Protein AF-A0A536AJM5-F1 (afdb_monomer_lite)

Structure (mmCIF, N/CA/C/O backbone):
data_AF-A0A536AJM5-F1
#
_entry.id   AF-A0A536AJM5-F1
#
loop_
_atom_site.group_PDB
_atom_site.id
_atom_site.type_symbol
_atom_site.label_atom_id
_atom_site.label_alt_id
_atom_site.label_comp_id
_atom_site.label_asym_id
_atom_site.label_entity_id
_atom_site.label_seq_id
_atom_site.pdbx_PDB_ins_code
_atom_site.Cartn_x
_atom_site.Cartn_y
_atom_site.Cartn_z
_atom_site.occupancy
_atom_site.B_iso_or_equiv
_atom_site.auth_seq_id
_atom_site.auth_comp_id
_atom_site.auth_asym_id
_atom_site.auth_atom_id
_atom_site.pdbx_PDB_model_num
ATOM 1 N N . LEU A 1 1 ? -5.169 13.215 3.869 1.00 59.53 1 LEU A N 1
ATOM 2 C CA . LEU A 1 1 ? -5.660 11.965 4.501 1.00 59.53 1 LEU A CA 1
ATOM 3 C C . LEU A 1 1 ? -6.184 12.141 5.947 1.00 59.53 1 LEU A C 1
ATOM 5 O O . LEU A 1 1 ? -5.939 11.285 6.781 1.00 59.53 1 LEU A O 1
ATOM 9 N N . ASN A 1 2 ? -6.942 13.195 6.289 1.00 57.56 2 ASN A N 1
ATOM 10 C CA . ASN A 1 2 ? -7.281 13.469 7.707 1.00 57.56 2 ASN A CA 1
ATOM 11 C C . ASN A 1 2 ? -8.685 13.028 8.166 1.00 57.56 2 ASN A C 1
ATOM 13 O O . ASN A 1 2 ? -9.064 13.339 9.290 1.00 57.56 2 ASN A O 1
ATOM 17 N N . TYR A 1 3 ? -9.470 12.334 7.334 1.00 71.31 3 TYR A N 1
ATOM 18 C CA . TYR A 1 3 ? -10.888 12.080 7.646 1.00 71.31 3 TYR A CA 1
ATOM 19 C C . TYR A 1 3 ? -11.235 10.610 7.917 1.00 71.31 3 TYR A C 1
ATOM 21 O O . TYR A 1 3 ? -12.223 10.349 8.594 1.00 71.31 3 TYR A O 1
ATOM 29 N N . ILE A 1 4 ? -10.432 9.651 7.441 1.00 81.19 4 ILE A N 1
ATOM 30 C CA . ILE A 1 4 ? -10.623 8.212 7.680 1.00 81.19 4 ILE A CA 1
ATOM 31 C C . ILE A 1 4 ? -9.239 7.575 7.809 1.00 81.19 4 ILE A C 1
ATOM 33 O O . ILE A 1 4 ? -8.393 7.768 6.937 1.00 81.19 4 ILE A O 1
ATOM 37 N N . THR A 1 5 ? -9.009 6.835 8.895 1.00 87.12 5 THR A N 1
ATOM 38 C CA . THR A 1 5 ? -7.800 6.016 9.054 1.00 87.12 5 THR A CA 1
ATOM 39 C C . THR A 1 5 ? -8.126 4.601 8.586 1.00 87.12 5 THR A C 1
ATOM 41 O O . THR A 1 5 ? -8.990 3.979 9.199 1.00 87.12 5 THR A O 1
ATOM 44 N N . PRO A 1 6 ? -7.499 4.093 7.512 1.00 90.00 6 PRO A N 1
ATOM 45 C CA . PRO A 1 6 ? -7.729 2.724 7.078 1.00 90.00 6 PRO A CA 1
ATOM 46 C C . PRO A 1 6 ? -7.061 1.738 8.041 1.00 90.00 6 PRO A C 1
ATOM 48 O O . PRO A 1 6 ? -5.899 1.920 8.411 1.00 90.00 6 PRO A O 1
ATOM 51 N N . ASP A 1 7 ? -7.776 0.668 8.386 1.00 92.31 7 ASP A N 1
ATOM 52 C CA . ASP A 1 7 ? -7.196 -0.490 9.075 1.00 92.31 7 ASP A CA 1
ATOM 53 C C . ASP A 1 7 ? -6.293 -1.294 8.132 1.00 92.31 7 ASP A C 1
ATOM 55 O O . ASP A 1 7 ? -5.227 -1.771 8.522 1.00 92.31 7 ASP A O 1
ATOM 59 N N . TYR A 1 8 ? -6.700 -1.389 6.862 1.00 95.50 8 TYR A N 1
ATOM 60 C CA . TYR A 1 8 ? -5.987 -2.116 5.821 1.00 95.50 8 TYR A CA 1
ATOM 61 C C . TYR A 1 8 ? -5.956 -1.329 4.515 1.00 95.50 8 TYR A C 1
ATOM 63 O O . TYR A 1 8 ? -6.945 -0.736 4.083 1.00 95.50 8 TYR A O 1
ATOM 71 N N . VAL A 1 9 ? -4.802 -1.373 3.866 1.00 96.00 9 VAL A N 1
ATOM 72 C CA . VAL A 1 9 ? -4.526 -0.817 2.548 1.00 96.00 9 VAL A CA 1
ATOM 73 C C . VAL A 1 9 ? -4.034 -1.963 1.674 1.00 96.00 9 VAL A C 1
ATOM 75 O O . VAL A 1 9 ? -3.048 -2.621 2.008 1.00 96.00 9 VAL A O 1
ATOM 78 N N . HIS A 1 10 ? -4.705 -2.191 0.547 1.00 96.56 10 HIS A N 1
ATOM 79 C CA . HIS A 1 10 ? -4.297 -3.155 -0.473 1.00 96.56 10 HIS A CA 1
ATOM 80 C C . HIS A 1 10 ? -3.952 -2.406 -1.756 1.00 96.56 10 HIS A C 1
ATOM 82 O O . HIS A 1 10 ? -4.775 -1.655 -2.276 1.00 96.56 10 HIS A O 1
ATOM 88 N N . VAL A 1 11 ? -2.745 -2.621 -2.274 1.00 95.25 11 VAL A N 1
ATOM 89 C CA . VAL A 1 11 ? -2.326 -2.080 -3.568 1.00 95.25 11 VAL A CA 1
ATOM 90 C C . VAL A 1 11 ? -2.520 -3.143 -4.627 1.00 95.25 11 VAL A C 1
ATOM 92 O O . VAL A 1 11 ? -2.007 -4.260 -4.504 1.00 95.25 11 VAL A O 1
ATOM 95 N N . MET A 1 12 ? -3.262 -2.774 -5.668 1.00 93.88 12 MET A N 1
ATOM 96 C CA . MET A 1 12 ? -3.513 -3.625 -6.817 1.00 93.88 12 MET A CA 1
ATOM 97 C C . MET A 1 12 ? -2.652 -3.208 -8.002 1.00 93.88 12 MET A C 1
ATOM 99 O O . MET A 1 12 ? -2.525 -2.023 -8.298 1.00 93.88 12 MET A O 1
ATOM 103 N N . PHE A 1 13 ? -2.117 -4.201 -8.698 1.00 91.31 13 PHE A N 1
ATOM 104 C CA . PHE A 1 13 ? -1.420 -4.053 -9.966 1.00 91.31 13 PHE A CA 1
ATOM 105 C C . PHE A 1 13 ? -1.882 -5.187 -10.889 1.00 91.31 13 PHE A C 1
ATOM 107 O O . PHE A 1 13 ? -1.970 -6.333 -10.445 1.00 91.31 13 PHE A O 1
ATOM 114 N N . ASN A 1 14 ? -2.268 -4.875 -12.131 1.00 90.81 14 ASN A N 1
ATOM 115 C CA . ASN A 1 14 ? -2.783 -5.848 -13.109 1.00 90.81 14 ASN A CA 1
ATOM 116 C C . ASN A 1 14 ? -3.822 -6.837 -12.542 1.00 90.81 14 ASN A C 1
ATOM 118 O O . ASN A 1 14 ? -3.765 -8.050 -12.741 1.00 90.81 14 ASN A O 1
ATOM 122 N N . GLY A 1 15 ?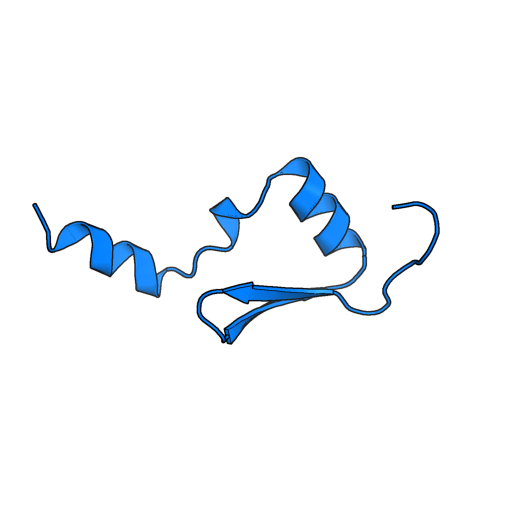 -4.792 -6.301 -11.792 1.00 92.75 15 GLY A N 1
ATOM 123 C CA . GLY A 1 15 ? -5.898 -7.078 -11.224 1.00 92.75 15 GLY A CA 1
ATOM 124 C C . GLY A 1 15 ? -5.522 -7.975 -10.039 1.00 92.75 15 GLY A C 1
ATOM 125 O O . GLY A 1 15 ? -6.365 -8.738 -9.574 1.00 92.75 15 GLY A O 1
ATOM 126 N N . ARG A 1 16 ? -4.291 -7.887 -9.520 1.00 93.19 16 ARG A N 1
ATOM 127 C CA . ARG A 1 16 ? -3.802 -8.685 -8.387 1.00 93.19 16 ARG A CA 1
ATOM 128 C C 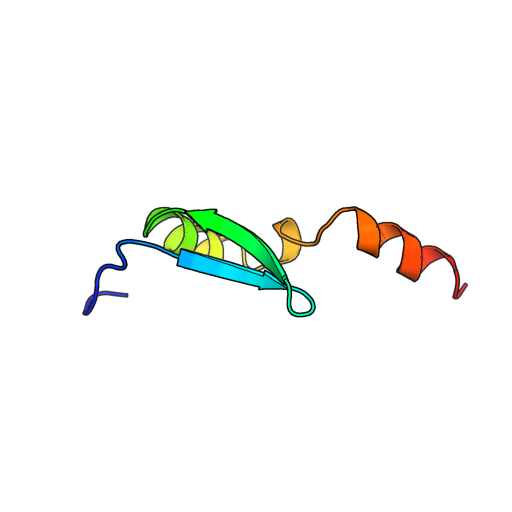. ARG A 1 16 ? -3.319 -7.789 -7.257 1.00 93.19 16 ARG A C 1
ATOM 130 O O . ARG A 1 16 ? -2.819 -6.695 -7.496 1.00 93.19 16 ARG A O 1
ATOM 137 N N . VAL A 1 17 ? -3.447 -8.256 -6.016 1.00 93.88 17 VAL A N 1
ATOM 138 C CA . VAL A 1 17 ? -2.858 -7.565 -4.862 1.00 93.88 17 VAL A CA 1
ATOM 139 C C . VAL A 1 17 ? -1.354 -7.821 -4.858 1.00 93.88 17 VAL A C 1
ATOM 141 O O . VAL A 1 17 ? -0.930 -8.965 -4.724 1.00 93.88 17 VAL A O 1
ATOM 144 N N . VAL A 1 18 ? -0.560 -6.759 -4.980 1.00 94.38 18 VAL A N 1
ATOM 145 C CA . VAL A 1 18 ? 0.913 -6.832 -4.953 1.00 94.38 18 VAL A CA 1
ATOM 146 C C . VAL A 1 18 ? 1.495 -6.449 -3.599 1.00 94.38 18 VAL A C 1
ATOM 148 O O . VAL A 1 18 ? 2.589 -6.879 -3.242 1.00 94.38 18 VAL A O 1
ATOM 151 N N . LYS A 1 19 ? 0.757 -5.666 -2.803 1.00 95.19 19 LYS A N 1
ATOM 152 C CA . LYS A 1 19 ? 1.155 -5.322 -1.438 1.00 95.19 19 LYS A CA 1
ATOM 153 C C . LYS A 1 19 ? -0.056 -5.043 -0.564 1.00 95.19 19 LYS A C 1
ATOM 155 O O . LYS A 1 19 ? -1.054 -4.499 -1.025 1.00 95.19 19 LYS A O 1
ATOM 160 N N . SER A 1 20 ? 0.060 -5.403 0.707 1.00 96.94 20 SER A N 1
ATOM 161 C CA . SER A 1 20 ? -0.915 -5.078 1.746 1.00 96.94 20 SER A CA 1
ATOM 162 C C . SER A 1 20 ? -0.198 -4.481 2.953 1.00 96.94 20 SER A C 1
ATOM 164 O O . SER A 1 20 ? 0.956 -4.828 3.211 1.00 96.94 20 SER A O 1
ATOM 166 N N . GLY A 1 21 ? -0.860 -3.594 3.688 1.00 96.44 21 GLY A N 1
ATOM 167 C CA . GLY A 1 21 ? -0.309 -2.955 4.882 1.00 96.44 21 GLY A CA 1
ATOM 168 C C . GLY A 1 21 ? -1.347 -2.113 5.616 1.00 96.44 21 GLY A C 1
ATOM 169 O O . GLY A 1 21 ? -2.508 -2.082 5.220 1.00 96.44 21 GLY A O 1
ATOM 170 N N . GLY A 1 22 ? -0.931 -1.442 6.687 1.00 95.62 22 GLY A N 1
ATOM 171 C CA . GLY A 1 22 ? -1.755 -0.451 7.384 1.00 95.62 22 GLY A CA 1
ATOM 172 C C . GLY A 1 22 ? -1.714 0.921 6.706 1.00 95.62 22 GLY A C 1
ATOM 173 O O . GLY A 1 22 ? -1.214 1.073 5.588 1.00 95.62 22 GLY A O 1
ATOM 174 N N . LYS A 1 23 ? -2.196 1.953 7.406 1.00 93.62 23 LYS A N 1
ATOM 175 C CA . LYS A 1 23 ? -2.163 3.363 6.965 1.00 93.62 23 LYS A CA 1
ATOM 176 C C . LYS A 1 23 ? -0.769 3.856 6.549 1.00 93.62 23 LYS A C 1
ATOM 178 O O . LYS A 1 23 ? -0.661 4.763 5.732 1.00 93.62 23 LYS A O 1
ATOM 183 N N . GLU A 1 24 ? 0.291 3.250 7.078 1.00 95.12 24 GLU A N 1
ATOM 184 C CA . GLU A 1 24 ? 1.686 3.551 6.750 1.00 95.12 24 GLU A CA 1
ATOM 185 C C . GLU A 1 24 ? 1.956 3.345 5.259 1.00 95.12 24 GLU A C 1
ATOM 187 O O . GLU A 1 24 ? 2.640 4.154 4.637 1.00 95.12 24 GLU A O 1
ATOM 192 N N . LEU A 1 25 ? 1.326 2.329 4.660 1.00 95.56 25 LEU A N 1
ATOM 193 C CA . LEU A 1 25 ? 1.429 2.072 3.229 1.00 95.56 25 LEU A CA 1
ATOM 194 C C . LEU A 1 25 ? 0.836 3.222 2.405 1.00 95.56 25 LEU A C 1
ATOM 196 O O . LEU A 1 25 ? 1.396 3.576 1.373 1.00 95.56 25 LEU A O 1
ATOM 200 N N . ALA A 1 26 ? -0.251 3.845 2.866 1.00 92.75 26 ALA A N 1
ATOM 201 C CA . ALA A 1 26 ? -0.821 5.011 2.192 1.00 92.75 26 ALA A CA 1
ATOM 202 C C . ALA A 1 26 ? 0.136 6.213 2.233 1.00 92.75 26 ALA A C 1
ATOM 204 O O . ALA A 1 26 ? 0.325 6.872 1.213 1.00 92.75 26 ALA 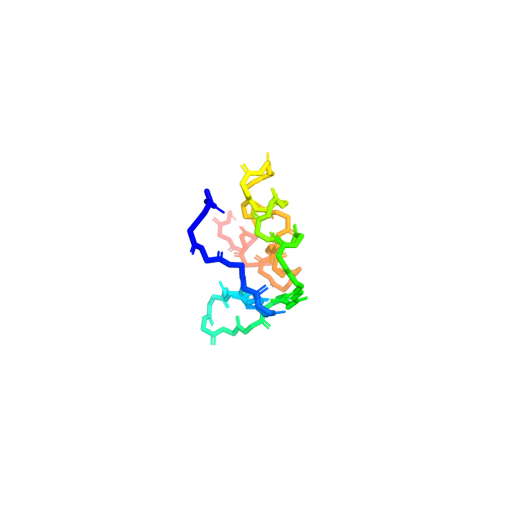A O 1
ATOM 205 N N . PHE A 1 27 ? 0.795 6.461 3.369 1.00 93.50 27 PHE A N 1
ATOM 206 C CA . PHE A 1 27 ? 1.795 7.530 3.469 1.00 93.50 27 PHE A CA 1
ATOM 207 C C . PHE A 1 27 ? 3.016 7.270 2.579 1.00 93.50 27 PHE A C 1
ATOM 209 O O . PHE A 1 27 ? 3.531 8.191 1.948 1.00 93.50 27 PHE A O 1
ATOM 216 N N . GLU A 1 28 ? 3.472 6.019 2.483 1.00 95.12 28 GLU A N 1
ATOM 217 C CA . GLU A 1 28 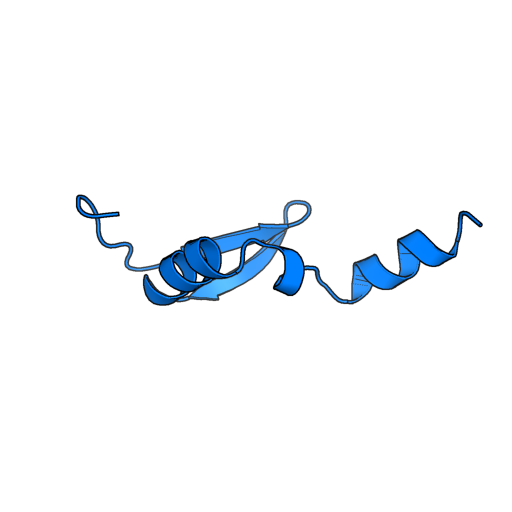? 4.567 5.662 1.578 1.00 95.12 28 GLU A CA 1
ATOM 218 C C . GLU A 1 28 ? 4.200 5.866 0.105 1.00 95.12 28 GLU A C 1
ATOM 220 O O . GLU A 1 28 ? 5.033 6.348 -0.663 1.00 95.12 28 GLU A O 1
ATOM 225 N N . LEU A 1 29 ? 2.961 5.546 -0.281 1.00 93.81 29 LEU A N 1
ATOM 226 C CA . LEU A 1 29 ? 2.445 5.799 -1.627 1.00 93.81 29 LEU A CA 1
ATOM 227 C C . LEU A 1 29 ? 2.391 7.295 -1.945 1.00 93.81 29 LEU A C 1
ATOM 229 O O . LEU A 1 29 ? 2.801 7.695 -3.031 1.00 93.81 29 LEU A O 1
ATOM 233 N N . GLU A 1 30 ? 1.933 8.126 -1.004 1.00 91.38 30 GLU A N 1
ATOM 234 C CA . GLU A 1 30 ? 1.932 9.584 -1.176 1.00 91.38 30 GLU A CA 1
ATOM 235 C C . GLU A 1 30 ? 3.351 10.146 -1.342 1.00 91.38 30 GLU A C 1
ATOM 237 O O . GLU A 1 30 ? 3.563 11.053 -2.144 1.00 91.38 30 GLU A O 1
ATOM 242 N N . ALA A 1 31 ? 4.330 9.601 -0.612 1.00 95.19 31 ALA A 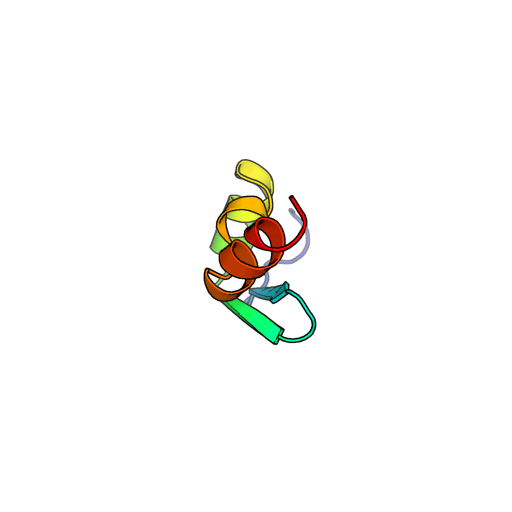N 1
ATOM 243 C CA . ALA A 1 31 ? 5.704 10.096 -0.627 1.00 95.19 31 ALA A CA 1
ATOM 244 C C . ALA A 1 31 ? 6.529 9.614 -1.834 1.00 95.19 31 ALA A C 1
ATOM 246 O O . ALA A 1 31 ? 7.340 10.371 -2.366 1.00 95.19 31 ALA A O 1
ATOM 247 N N . LYS A 1 32 ? 6.374 8.347 -2.236 1.00 95.19 32 LYS A N 1
ATOM 248 C CA . LYS A 1 32 ? 7.236 7.684 -3.234 1.00 95.19 32 LYS A CA 1
ATOM 249 C C . LYS A 1 32 ? 6.538 7.417 -4.569 1.00 95.19 32 LYS A C 1
ATOM 251 O O . LYS A 1 32 ? 7.204 7.046 -5.532 1.00 95.19 32 LYS A O 1
ATOM 256 N N . GLY A 1 33 ? 5.213 7.550 -4.632 1.00 92.50 33 GLY A N 1
ATOM 257 C CA . GLY A 1 33 ? 4.418 7.045 -5.749 1.00 92.50 33 GLY A CA 1
ATOM 258 C C . GLY A 1 33 ? 4.364 5.511 -5.786 1.00 92.50 33 GLY A C 1
ATOM 259 O O . GLY A 1 33 ? 4.638 4.834 -4.793 1.00 92.50 33 GLY A O 1
ATOM 260 N N . TYR A 1 34 ? 4.007 4.959 -6.949 1.00 90.56 34 TYR A N 1
ATOM 261 C CA . TYR A 1 34 ? 3.730 3.525 -7.138 1.00 90.56 34 TYR A CA 1
ATOM 262 C C . TYR A 1 34 ? 4.897 2.721 -7.735 1.00 90.56 34 TYR A C 1
ATOM 264 O O . TYR A 1 34 ? 4.843 1.495 -7.739 1.00 90.56 34 TYR A O 1
ATOM 272 N N . GLU A 1 35 ? 5.954 3.378 -8.220 1.00 89.12 35 GLU A N 1
ATOM 273 C CA . GLU A 1 35 ? 7.006 2.756 -9.048 1.00 89.12 35 GLU A CA 1
ATOM 274 C C . GLU A 1 35 ? 7.687 1.544 -8.396 1.00 89.12 35 GLU A C 1
ATOM 276 O O . GLU A 1 35 ? 7.983 0.553 -9.055 1.00 89.12 35 GLU A O 1
ATOM 281 N N . TRP A 1 36 ? 7.890 1.596 -7.082 1.00 90.06 36 TRP A N 1
ATOM 282 C CA . TRP A 1 36 ? 8.556 0.555 -6.296 1.00 90.06 36 TRP A CA 1
ATOM 283 C C . TRP A 1 36 ? 7.677 -0.675 -6.012 1.00 90.06 36 TRP A C 1
ATOM 285 O O . TRP A 1 36 ? 8.144 -1.635 -5.401 1.00 90.06 36 TRP A O 1
ATOM 295 N N . LEU A 1 37 ? 6.400 -0.638 -6.405 1.00 90.69 37 LEU A N 1
ATOM 296 C CA . LEU A 1 37 ? 5.439 -1.730 -6.228 1.00 90.69 37 LEU A CA 1
ATOM 297 C C . LEU A 1 37 ? 5.249 -2.567 -7.488 1.00 90.69 37 LEU A C 1
ATOM 299 O O . LEU A 1 37 ? 4.446 -3.503 -7.473 1.00 90.69 37 LEU A O 1
ATOM 303 N N . ARG A 1 38 ? 5.968 -2.241 -8.565 1.00 86.00 38 ARG A N 1
ATOM 304 C CA . ARG A 1 38 ? 5.940 -3.035 -9.784 1.00 86.00 38 ARG A CA 1
ATOM 305 C C . ARG A 1 38 ? 6.495 -4.432 -9.474 1.00 86.00 38 ARG A C 1
ATOM 307 O O . ARG A 1 38 ? 7.607 -4.536 -8.953 1.00 86.00 38 ARG A O 1
ATOM 314 N N . PRO A 1 39 ? 5.731 -5.504 -9.724 1.00 82.62 39 PRO A N 1
ATOM 315 C CA . PRO A 1 39 ? 6.229 -6.852 -9.513 1.00 82.62 39 PRO A CA 1
ATOM 316 C C . PRO A 1 39 ? 7.364 -7.150 -10.501 1.00 82.62 39 PRO A C 1
ATOM 318 O O . PRO A 1 39 ? 7.278 -6.803 -11.678 1.00 82.62 39 PRO A O 1
ATOM 321 N N . ALA A 1 40 ? 8.401 -7.848 -10.030 1.00 76.00 40 ALA A N 1
ATOM 322 C CA . ALA A 1 40 ? 9.578 -8.204 -10.832 1.00 76.00 40 ALA A CA 1
ATOM 323 C C . ALA A 1 40 ? 9.238 -9.031 -12.090 1.00 76.00 40 ALA A C 1
ATOM 325 O O . ALA A 1 40 ? 10.014 -9.083 -13.042 1.00 76.00 40 ALA A O 1
ATOM 326 N N . GLU A 1 41 ? 8.069 -9.677 -12.111 1.00 67.94 41 GLU A N 1
ATOM 327 C CA . GLU A 1 41 ? 7.590 -10.462 -13.251 1.00 67.94 41 GLU A CA 1
ATOM 328 C C . GLU A 1 41 ? 7.351 -9.597 -14.504 1.00 67.94 41 GLU A C 1
ATOM 330 O O . GLU A 1 41 ? 7.548 -10.083 -15.614 1.00 67.94 41 GLU A O 1
ATOM 335 N N . GLU A 1 42 ? 7.035 -8.307 -14.349 1.00 64.31 42 GLU A N 1
ATOM 336 C CA . GLU A 1 42 ? 6.766 -7.395 -15.473 1.00 64.31 42 GLU A CA 1
ATOM 337 C C . GLU A 1 42 ? 7.997 -6.653 -16.000 1.00 64.31 42 GLU A C 1
ATOM 339 O O . GLU A 1 42 ? 7.967 -6.088 -17.092 1.00 64.31 42 GLU A O 1
ATOM 344 N N . GLU A 1 43 ? 9.121 -6.691 -15.283 1.00 58.59 43 GLU A N 1
ATOM 345 C CA . GLU A 1 43 ? 10.384 -6.137 -15.788 1.00 58.59 43 GLU A CA 1
ATOM 346 C C . GLU A 1 43 ? 10.884 -6.911 -17.022 1.00 58.59 43 GLU A C 1
ATOM 348 O O . GLU A 1 43 ? 11.581 -6.356 -17.870 1.00 58.59 43 GLU A O 1
ATOM 353 N N . ASN A 1 44 ? 10.455 -8.170 -17.171 1.00 56.69 44 ASN A N 1
ATOM 354 C CA . ASN A 1 44 ? 10.832 -9.042 -18.282 1.00 56.69 44 ASN A CA 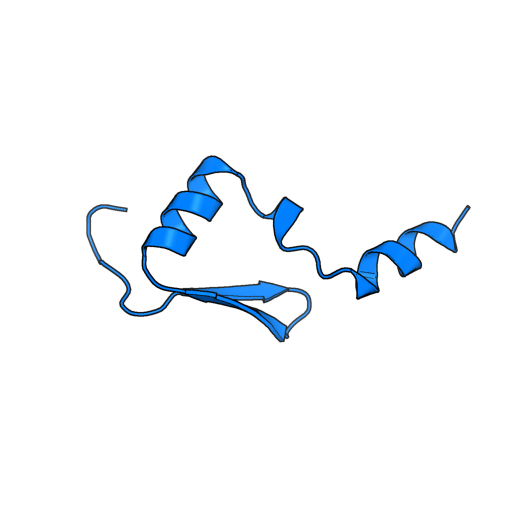1
ATOM 355 C C . ASN A 1 44 ? 10.038 -8.785 -19.579 1.00 56.69 44 ASN A C 1
ATOM 357 O O . ASN A 1 44 ? 10.536 -9.112 -20.655 1.00 56.69 44 ASN A O 1
ATOM 361 N N . GLU A 1 45 ? 8.839 -8.190 -19.525 1.00 57.31 45 GLU A N 1
ATOM 362 C CA . GLU A 1 45 ? 8.020 -7.947 -20.731 1.00 57.31 45 GLU A CA 1
ATOM 363 C C . GLU A 1 45 ? 8.463 -6.707 -21.525 1.00 57.31 45 GLU A C 1
ATOM 365 O O . GLU A 1 45 ? 8.231 -6.615 -22.731 1.00 57.31 45 GLU A O 1
ATOM 370 N N . VAL A 1 46 ? 9.164 -5.763 -20.890 1.00 58.69 46 VAL A N 1
ATOM 371 C CA . VAL A 1 46 ? 9.677 -4.565 -21.580 1.00 58.69 46 VAL A CA 1
ATOM 372 C C . VAL A 1 46 ? 10.918 -4.888 -22.428 1.00 58.69 46 VAL A C 1
ATOM 374 O O . VAL A 1 46 ? 11.173 -4.214 -23.424 1.00 58.69 46 VAL A O 1
ATOM 377 N N . SER A 1 47 ? 11.660 -5.955 -22.110 1.00 57.81 47 SER A N 1
ATOM 378 C CA . SER A 1 47 ? 12.884 -6.342 -22.832 1.00 57.81 47 SER A CA 1
ATOM 379 C C . SER A 1 47 ? 12.659 -7.093 -24.151 1.00 57.81 47 SER A C 1
ATOM 381 O O . SER A 1 47 ? 13.628 -7.322 -24.870 1.00 57.81 47 SER A O 1
ATOM 383 N N . VAL A 1 48 ? 11.424 -7.475 -24.496 1.00 59.56 48 VAL A N 1
ATOM 384 C CA . VAL A 1 48 ? 11.129 -8.277 -25.706 1.00 59.56 48 VAL A CA 1
ATOM 385 C C . VAL A 1 48 ? 10.646 -7.467 -26.915 1.00 59.56 48 VAL A C 1
ATOM 387 O O . VAL A 1 48 ? 10.457 -8.044 -27.981 1.00 59.56 48 VAL A O 1
ATOM 390 N N . ASN A 1 49 ? 10.500 -6.142 -26.799 1.00 54.97 49 ASN A N 1
ATOM 391 C CA . ASN A 1 49 ? 10.027 -5.276 -27.893 1.00 54.97 49 ASN A CA 1
ATOM 392 C C . ASN A 1 49 ? 11.079 -4.255 -28.377 1.00 54.97 49 ASN A C 1
ATOM 394 O O . ASN A 1 49 ? 10.722 -3.131 -28.733 1.00 54.97 49 ASN A O 1
ATOM 398 N N . GLY A 1 50 ? 12.363 -4.630 -28.361 1.00 50.38 50 GLY A N 1
ATOM 399 C CA . GLY A 1 50 ? 13.477 -3.835 -28.898 1.00 50.38 50 GLY A CA 1
ATOM 400 C C . GLY A 1 50 ? 14.068 -4.440 -30.161 1.00 50.38 50 GLY A C 1
ATOM 401 O O . GLY A 1 50 ? 14.375 -5.651 -30.120 1.00 50.38 50 GLY A O 1
#

Foldseek 3Di:
DPPDFFQKDFDDDPNDTQDMDGSVVVVCCVVPNCPVSDDPVCVVVVVPPD

Radius of gyration: 13.72 Å; chains: 1; bounding box: 24×24×38 Å

Sequence (50 aa):
LNYITPDYVHVMFNGRVVKSGGKELAFELEAKGYEWLRPAEEENEVSVNG

Secondary structure (DSSP, 8-state):
--S---S-EEEEETTEEEEEESHHHHHHHHHH-SGGG--GGGTTTGGG--

pLDDT: mean 83.64, std 15.01, range [50.38, 96.94]